Protein AF-A0A0P9DVA8-F1 (afdb_monomer_lite)

Structure (mmCIF, N/CA/C/O backbone):
data_AF-A0A0P9DVA8-F1
#
_entry.id   AF-A0A0P9DVA8-F1
#
loop_
_atom_site.group_PDB
_atom_site.id
_atom_site.type_symbol
_atom_site.label_atom_id
_atom_site.label_alt_id
_atom_site.label_comp_id
_atom_site.label_asym_id
_atom_site.label_entity_id
_atom_site.label_seq_id
_atom_site.pdbx_PDB_ins_code
_atom_site.Cartn_x
_atom_site.Cartn_y
_atom_site.Cartn_z
_atom_site.occupancy
_atom_site.B_iso_or_equiv
_atom_site.auth_seq_id
_atom_site.auth_comp_id
_atom_site.auth_asym_id
_atom_site.auth_atom_id
_atom_site.pdbx_PDB_model_num
ATOM 1 N N . MET A 1 1 ? 4.012 13.911 1.857 1.00 60.50 1 MET A N 1
ATOM 2 C CA . MET A 1 1 ? 4.437 12.685 1.147 1.00 60.50 1 MET A CA 1
ATOM 3 C C . MET A 1 1 ? 4.856 11.565 2.103 1.00 60.50 1 MET A C 1
ATOM 5 O O . MET A 1 1 ? 4.255 10.503 2.041 1.00 60.50 1 MET A O 1
ATOM 9 N N . ASN A 1 2 ? 5.789 11.801 3.038 1.00 77.44 2 ASN A N 1
ATOM 10 C CA . ASN A 1 2 ? 6.373 10.751 3.903 1.00 77.44 2 ASN A CA 1
ATOM 11 C C . ASN A 1 2 ? 5.354 9.892 4.672 1.00 77.44 2 ASN A C 1
ATOM 13 O O . ASN A 1 2 ? 5.488 8.675 4.714 1.00 77.44 2 ASN A O 1
ATOM 17 N N . ARG A 1 3 ? 4.280 10.499 5.199 1.00 85.12 3 ARG A N 1
ATOM 18 C CA . ARG A 1 3 ? 3.249 9.760 5.950 1.00 85.12 3 ARG A CA 1
ATOM 19 C C . ARG A 1 3 ? 2.525 8.708 5.107 1.00 85.12 3 ARG A C 1
ATOM 21 O O . ARG A 1 3 ? 2.183 7.664 5.635 1.00 85.12 3 ARG A O 1
ATOM 28 N N . ILE A 1 4 ? 2.309 8.962 3.814 1.00 84.75 4 ILE A N 1
ATOM 29 C CA . ILE A 1 4 ? 1.614 8.017 2.925 1.00 84.75 4 ILE A CA 1
ATOM 30 C C . ILE A 1 4 ? 2.487 6.777 2.706 1.00 84.75 4 ILE A C 1
ATOM 32 O O . ILE A 1 4 ? 1.985 5.660 2.776 1.00 84.75 4 ILE A O 1
ATOM 36 N N . VAL A 1 5 ? 3.797 6.971 2.524 1.00 85.94 5 VAL A N 1
ATOM 37 C CA . VAL A 1 5 ? 4.769 5.871 2.431 1.00 85.94 5 VAL A CA 1
ATOM 38 C C . VAL A 1 5 ? 4.744 5.043 3.714 1.00 85.94 5 VAL A C 1
ATOM 40 O O . VAL A 1 5 ? 4.551 3.830 3.662 1.00 85.94 5 VAL A O 1
ATOM 43 N N . ASP A 1 6 ? 4.817 5.702 4.869 1.00 89.00 6 ASP A N 1
ATOM 44 C CA . ASP A 1 6 ? 4.745 5.052 6.179 1.00 89.00 6 ASP A CA 1
ATOM 45 C C . ASP A 1 6 ? 3.451 4.257 6.402 1.00 89.00 6 ASP A C 1
ATOM 47 O O . ASP A 1 6 ? 3.49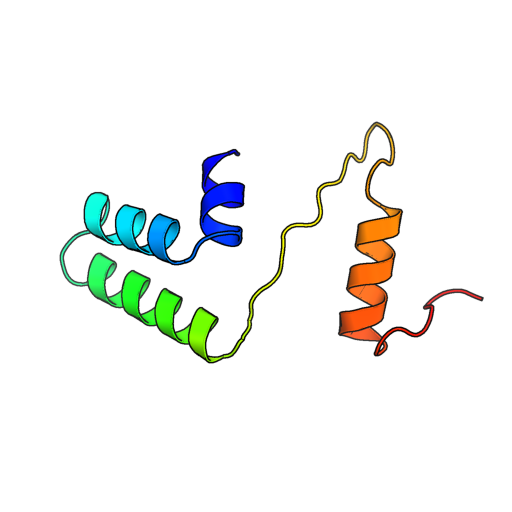0 3.140 6.914 1.00 89.00 6 ASP A O 1
ATOM 51 N N . TRP A 1 7 ? 2.304 4.821 6.021 1.00 89.69 7 TRP A N 1
ATOM 52 C CA . TRP A 1 7 ? 1.000 4.168 6.134 1.00 89.69 7 TRP A CA 1
ATOM 53 C C . TRP A 1 7 ? 0.857 2.977 5.190 1.00 89.69 7 TRP A C 1
ATOM 55 O O . TRP A 1 7 ? 0.276 1.966 5.577 1.00 89.69 7 TRP A O 1
ATOM 65 N N . SER A 1 8 ? 1.404 3.084 3.974 1.00 83.88 8 SER A N 1
ATOM 66 C CA . SER A 1 8 ? 1.401 1.992 2.996 1.00 83.88 8 SER A CA 1
ATOM 67 C C . SER A 1 8 ? 2.290 0.821 3.422 1.00 83.88 8 SER A C 1
ATOM 69 O O . SER A 1 8 ? 1.970 -0.330 3.141 1.00 83.88 8 SER A O 1
ATOM 71 N N . ALA A 1 9 ? 3.385 1.105 4.134 1.00 84.81 9 ALA A N 1
ATOM 72 C CA . ALA A 1 9 ? 4.337 0.098 4.590 1.00 84.81 9 ALA A CA 1
ATOM 73 C C . ALA A 1 9 ? 3.964 -0.514 5.950 1.00 84.81 9 ALA A C 1
ATOM 75 O O . ALA A 1 9 ? 4.383 -1.630 6.255 1.00 84.81 9 ALA A O 1
ATOM 76 N N . ASN A 1 10 ? 3.211 0.206 6.792 1.00 88.62 10 ASN A N 1
ATOM 77 C CA . ASN A 1 10 ? 2.889 -0.236 8.145 1.00 88.62 10 ASN A CA 1
ATOM 78 C C . ASN A 1 10 ? 1.425 0.069 8.540 1.00 88.62 10 ASN A C 1
ATOM 80 O O . ASN A 1 10 ? 1.132 1.203 8.940 1.00 88.62 10 ASN A O 1
ATOM 84 N N . PRO A 1 11 ? 0.527 -0.942 8.553 1.00 88.81 11 PRO A N 1
ATOM 85 C CA . PRO A 1 11 ? -0.862 -0.802 9.013 1.00 88.81 11 PRO A CA 1
ATOM 86 C C . PRO A 1 11 ? -1.015 -0.086 10.350 1.00 88.81 11 PRO A C 1
ATOM 88 O O . PRO A 1 11 ? -1.891 0.761 10.500 1.00 88.81 11 PRO A O 1
ATOM 91 N N . LYS A 1 12 ? -0.132 -0.378 11.312 1.00 93.25 12 LYS A N 1
ATOM 92 C CA . LYS A 1 12 ? -0.216 0.186 12.664 1.00 93.25 12 LYS A CA 1
ATOM 93 C C . LYS A 1 12 ? 0.035 1.692 12.671 1.00 93.25 12 LYS A C 1
ATOM 95 O O . LYS A 1 12 ? -0.540 2.402 13.488 1.00 93.25 12 LYS A O 1
ATOM 100 N N . LYS A 1 13 ? 0.864 2.204 11.750 1.00 93.81 13 LYS A N 1
ATOM 101 C CA . LYS A 1 13 ? 1.086 3.653 11.604 1.00 93.81 13 LYS A CA 1
ATOM 102 C C . LYS A 1 13 ? -0.153 4.361 11.054 1.00 93.81 13 LYS A C 1
ATOM 104 O O . LYS A 1 13 ? -0.402 5.510 11.417 1.00 93.81 13 LYS A O 1
ATOM 109 N N . LEU A 1 14 ? -0.909 3.702 10.173 1.00 93.38 14 LEU A N 1
ATOM 110 C CA . LEU A 1 14 ? -2.179 4.232 9.676 1.00 93.38 14 LEU A CA 1
ATOM 111 C C . LEU A 1 14 ? -3.256 4.175 10.763 1.00 93.38 14 LEU A C 1
ATOM 113 O O . LEU A 1 14 ? -3.950 5.164 10.974 1.00 93.38 14 LEU A O 1
ATOM 117 N N . GLU A 1 15 ? -3.341 3.061 11.491 1.00 95.31 15 GLU A N 1
ATOM 118 C CA . GLU A 1 15 ? -4.262 2.887 12.618 1.00 95.31 15 GLU A CA 1
ATOM 119 C C . GLU A 1 15 ? -4.059 3.963 13.684 1.00 95.31 15 GLU A C 1
ATOM 121 O O . GLU A 1 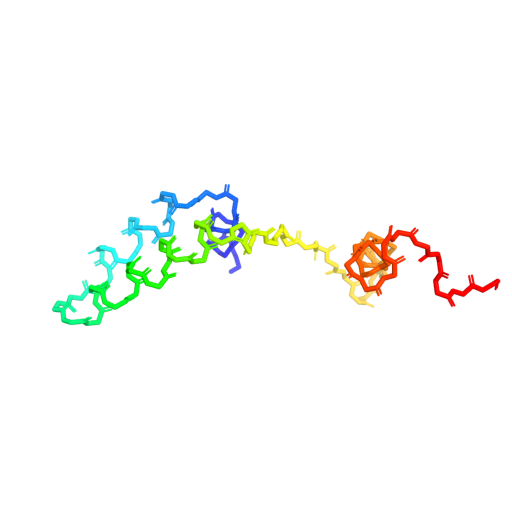15 ? -4.993 4.682 14.021 1.00 95.31 15 GLU A O 1
ATOM 126 N N . ALA A 1 16 ? -2.816 4.159 14.132 1.00 96.69 16 ALA A N 1
ATOM 127 C CA . ALA A 1 16 ? -2.484 5.186 15.113 1.00 96.69 16 ALA A CA 1
ATOM 128 C C . ALA A 1 16 ? -2.881 6.591 14.633 1.00 96.69 16 ALA A C 1
ATOM 130 O O . ALA A 1 16 ? -3.416 7.380 15.404 1.00 96.69 16 ALA A O 1
ATOM 131 N N . ALA A 1 17 ? -2.680 6.897 13.347 1.00 95.81 17 ALA A N 1
ATOM 132 C CA . ALA A 1 17 ? -3.075 8.186 12.784 1.00 95.81 17 ALA A CA 1
ATOM 133 C C . ALA A 1 17 ? -4.602 8.366 12.699 1.00 95.81 17 ALA A C 1
ATOM 135 O O . ALA A 1 17 ? -5.076 9.497 12.799 1.00 95.81 17 ALA A O 1
ATOM 136 N N . ILE A 1 18 ? -5.365 7.285 12.502 1.00 96.50 18 ILE A N 1
ATOM 137 C CA . ILE A 1 18 ? -6.835 7.299 12.549 1.00 96.50 18 ILE A CA 1
ATOM 138 C C . ILE A 1 18 ? -7.304 7.578 13.979 1.00 96.50 18 ILE A C 1
ATOM 140 O O . ILE A 1 18 ? -8.144 8.456 14.175 1.00 96.50 18 ILE A O 1
ATOM 144 N N . GLU A 1 19 ? -6.733 6.878 14.960 1.00 97.50 19 GLU A N 1
ATOM 145 C CA . GLU A 1 19 ? -7.070 7.039 16.378 1.00 97.50 19 GLU A CA 1
ATOM 146 C C . GLU A 1 19 ? -6.707 8.433 16.914 1.00 97.50 19 GLU A C 1
ATOM 148 O O . GLU A 1 19 ? -7.472 9.014 17.677 1.00 97.50 19 GLU A O 1
ATOM 153 N N . GLU A 1 20 ? -5.578 9.001 16.482 1.00 97.31 20 GLU A N 1
ATOM 154 C CA . GLU A 1 20 ? -5.119 10.334 16.895 1.00 97.31 20 GLU A CA 1
ATOM 155 C C . GLU A 1 20 ? -5.974 11.466 16.301 1.00 97.31 20 GLU A C 1
ATOM 157 O O . GLU A 1 20 ? -6.236 12.471 16.960 1.00 97.31 20 GLU A O 1
ATOM 162 N N . LYS A 1 21 ? -6.384 11.343 15.031 1.00 96.69 21 LYS A N 1
ATOM 163 C CA . LYS A 1 21 ? -6.944 12.475 14.271 1.00 96.69 21 LYS A CA 1
ATOM 164 C C . LYS A 1 21 ? -8.456 12.493 14.163 1.00 96.69 21 LYS A C 1
ATOM 166 O O . LYS A 1 21 ? -9.027 13.544 13.871 1.00 96.69 21 LYS A O 1
ATOM 171 N N . LEU A 1 22 ? -9.100 11.339 14.288 1.00 97.69 22 LEU A N 1
ATOM 172 C CA . LEU A 1 22 ? -10.539 11.209 14.111 1.00 97.69 22 LEU A CA 1
ATOM 173 C C . LEU A 1 22 ? -11.198 10.892 15.446 1.00 97.69 22 LEU A C 1
ATOM 175 O O . LEU A 1 22 ? -10.590 10.354 16.361 1.00 97.69 22 LEU A O 1
ATOM 179 N N . ASN A 1 23 ? -12.484 11.197 15.548 1.00 97.00 23 ASN A N 1
ATOM 180 C CA . ASN A 1 23 ? -13.293 10.875 16.714 1.00 97.00 23 ASN A CA 1
ATOM 181 C C . ASN A 1 23 ? -14.684 10.384 16.289 1.00 97.00 23 ASN A C 1
ATOM 183 O O . 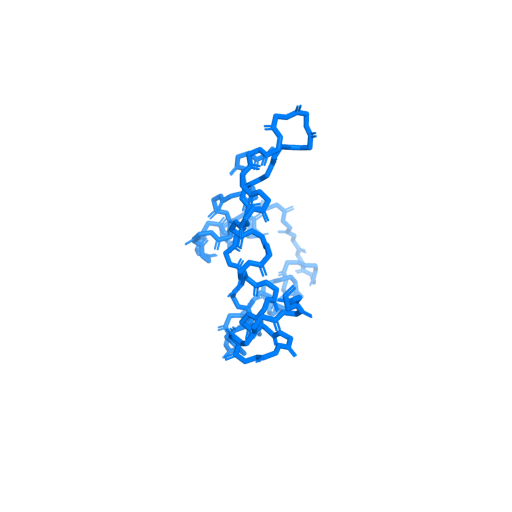ASN A 1 23 ? -15.035 10.390 15.101 1.00 97.00 23 ASN A O 1
ATOM 187 N N . GLY A 1 24 ? -15.445 9.897 17.273 1.00 97.38 24 GLY A N 1
ATOM 188 C CA . GLY A 1 24 ? -16.808 9.402 17.084 1.00 97.38 24 GLY A CA 1
ATOM 189 C C . GLY A 1 24 ? -16.931 8.378 15.952 1.00 97.38 24 GLY A C 1
ATOM 190 O O . GLY A 1 24 ? -16.059 7.531 15.749 1.00 97.38 24 GLY A O 1
ATOM 191 N N . THR A 1 25 ? -18.013 8.484 15.184 1.00 97.75 25 THR A N 1
ATOM 192 C CA . THR A 1 25 ? -18.343 7.557 14.092 1.00 97.75 25 THR A CA 1
ATOM 193 C C . THR A 1 25 ? -17.328 7.581 12.951 1.00 97.75 25 THR A C 1
ATOM 195 O O . THR A 1 25 ? -17.079 6.546 12.340 1.00 97.75 25 THR A O 1
ATOM 198 N N . ARG A 1 26 ? -16.697 8.732 12.670 1.00 97.50 26 ARG A N 1
ATOM 199 C CA . ARG A 1 26 ? -15.689 8.833 11.598 1.00 97.50 26 ARG A CA 1
ATOM 200 C C . ARG A 1 26 ? -14.468 7.975 11.908 1.00 97.50 26 ARG A C 1
ATOM 202 O O . ARG A 1 26 ? -13.990 7.273 11.027 1.00 97.50 26 ARG A O 1
ATOM 209 N N . ARG A 1 27 ? -14.011 7.987 13.166 1.00 98.00 27 ARG A N 1
ATOM 210 C CA . ARG A 1 27 ? -12.906 7.137 13.631 1.00 98.00 27 ARG A CA 1
ATOM 211 C C . ARG A 1 27 ? -13.231 5.657 13.450 1.00 98.00 27 ARG A C 1
ATOM 213 O O . ARG A 1 27 ? -12.438 4.937 12.856 1.00 98.00 27 ARG A O 1
ATOM 220 N N . LEU A 1 28 ? -14.413 5.238 13.911 1.00 98.00 28 LEU A N 1
ATOM 221 C CA . LEU A 1 28 ? -14.867 3.847 13.815 1.00 98.00 28 LEU A CA 1
ATOM 222 C C . LEU A 1 28 ? -14.934 3.380 12.356 1.00 98.00 28 LEU A C 1
ATOM 224 O O . LEU A 1 28 ? -14.298 2.392 12.007 1.00 98.00 28 LEU A O 1
ATOM 228 N N . LEU A 1 29 ? -15.605 4.147 11.489 1.00 97.94 29 LEU A N 1
ATOM 229 C CA . LEU A 1 29 ? -15.701 3.837 10.060 1.00 97.94 29 LEU A CA 1
ATOM 230 C C . LEU A 1 29 ? -14.326 3.739 9.393 1.00 97.94 29 LEU A C 1
ATOM 232 O O . LEU A 1 29 ? -14.055 2.771 8.689 1.00 97.94 29 LEU A O 1
ATOM 236 N N . SER A 1 30 ? -13.442 4.718 9.609 1.00 97.06 30 SER A N 1
ATOM 237 C CA . SER A 1 30 ? -12.109 4.704 8.999 1.00 97.06 30 SER A CA 1
ATOM 238 C C . SER A 1 30 ? -11.257 3.526 9.475 1.00 97.06 30 SER A C 1
ATOM 240 O O . SER A 1 30 ? -10.567 2.915 8.659 1.00 97.06 30 SER A O 1
ATOM 242 N N . ARG A 1 31 ? -11.322 3.179 10.766 1.00 96.38 31 ARG A N 1
ATOM 243 C CA . ARG A 1 31 ? -10.618 2.018 11.326 1.00 96.38 31 ARG A CA 1
ATOM 244 C C . ARG A 1 31 ? -11.139 0.711 10.731 1.00 96.38 31 ARG A C 1
ATOM 246 O O . ARG A 1 31 ? -10.349 -0.125 10.301 1.00 96.38 31 ARG A O 1
ATOM 253 N N . ASP A 1 32 ? -12.455 0.549 10.655 1.00 96.81 32 ASP A N 1
ATOM 254 C CA . ASP A 1 32 ? -13.062 -0.687 10.163 1.00 96.81 32 ASP A CA 1
ATOM 255 C C . ASP A 1 32 ? -12.797 -0.878 8.660 1.00 96.81 32 ASP A C 1
ATOM 257 O O . ASP A 1 32 ? -12.418 -1.971 8.234 1.00 96.81 32 ASP A O 1
ATOM 261 N N . VAL A 1 33 ? -12.878 0.195 7.861 1.00 95.06 33 VAL A N 1
ATOM 262 C CA . VAL A 1 33 ? -12.476 0.178 6.442 1.00 95.06 33 VAL A CA 1
ATOM 263 C C . VAL A 1 33 ? -11.006 -0.209 6.295 1.00 95.06 33 VAL A C 1
ATOM 265 O O . VAL A 1 33 ? -10.678 -1.054 5.461 1.00 95.06 33 VAL A O 1
ATOM 268 N N . MET A 1 34 ? -10.121 0.359 7.121 1.00 93.50 34 MET A N 1
ATOM 269 C CA . MET A 1 34 ? -8.705 -0.005 7.118 1.00 93.50 34 MET A CA 1
ATOM 270 C C . MET A 1 34 ? -8.530 -1.507 7.383 1.00 93.50 34 MET A C 1
ATOM 272 O O . MET A 1 34 ? -7.898 -2.196 6.580 1.00 93.50 34 MET A O 1
ATOM 276 N N . HIS A 1 35 ? -9.148 -2.054 8.433 1.00 93.94 35 HIS A N 1
ATOM 277 C CA . HIS A 1 35 ? -9.062 -3.488 8.722 1.00 93.94 35 HIS A CA 1
ATOM 278 C C . HIS A 1 35 ? -9.612 -4.362 7.587 1.00 93.94 35 HIS A C 1
ATOM 280 O O . HIS A 1 35 ? -9.018 -5.400 7.289 1.00 93.94 35 HIS A O 1
ATOM 286 N N . ILE A 1 36 ? -10.705 -3.956 6.931 1.00 94.62 36 ILE A N 1
ATOM 287 C CA . ILE A 1 36 ? -11.266 -4.677 5.779 1.00 94.62 36 ILE A CA 1
ATOM 288 C C . ILE A 1 36 ? -10.249 -4.735 4.634 1.00 94.62 36 ILE A C 1
ATOM 290 O O . ILE A 1 36 ? -9.957 -5.826 4.148 1.00 94.62 36 ILE A O 1
ATOM 294 N N . ILE A 1 37 ? -9.646 -3.604 4.255 1.00 90.06 37 ILE A N 1
ATOM 295 C CA . ILE A 1 37 ? -8.614 -3.541 3.203 1.00 90.06 37 ILE A CA 1
ATOM 296 C C . ILE A 1 37 ? -7.449 -4.492 3.525 1.00 90.06 37 ILE A C 1
ATOM 298 O O . ILE A 1 37 ? -7.010 -5.261 2.666 1.00 90.06 37 ILE A O 1
ATOM 302 N N . TYR A 1 38 ? -6.986 -4.507 4.781 1.00 87.94 38 TYR A N 1
ATOM 303 C CA . TYR A 1 38 ? -5.889 -5.381 5.208 1.00 87.94 38 TYR A CA 1
ATOM 304 C C . TYR A 1 38 ? -6.243 -6.871 5.198 1.00 87.94 38 TYR A C 1
ATOM 306 O O . TYR A 1 38 ? -5.396 -7.691 4.816 1.00 87.94 38 TYR A O 1
ATOM 314 N N . ARG A 1 39 ? -7.470 -7.221 5.607 1.00 91.06 39 ARG A N 1
ATOM 315 C CA . ARG A 1 39 ? -7.983 -8.601 5.608 1.00 91.06 39 ARG A CA 1
ATOM 316 C C . ARG A 1 39 ? -8.211 -9.139 4.202 1.00 91.06 39 ARG A C 1
ATOM 318 O O . ARG A 1 39 ? -7.940 -10.309 3.968 1.00 91.06 39 ARG A O 1
ATOM 325 N N . LEU A 1 40 ? -8.659 -8.290 3.279 1.00 91.25 40 LEU A N 1
ATOM 326 C CA . LEU A 1 40 ? -8.845 -8.647 1.870 1.00 91.25 40 LEU A CA 1
ATOM 327 C C . LEU A 1 40 ? -7.521 -8.787 1.104 1.00 91.25 40 LEU A C 1
ATOM 329 O O . LEU A 1 40 ? -7.529 -9.153 -0.064 1.00 91.25 40 LEU A O 1
ATOM 333 N N . GLY A 1 41 ? -6.379 -8.483 1.732 1.00 85.06 41 GLY A N 1
ATOM 334 C CA . GLY A 1 41 ? -5.080 -8.564 1.065 1.00 85.06 41 GLY A CA 1
ATOM 335 C C . GLY A 1 41 ? -4.896 -7.512 -0.030 1.00 85.06 41 GLY A C 1
ATOM 336 O O . GLY A 1 41 ? -3.982 -7.646 -0.836 1.00 85.06 41 GLY A O 1
ATOM 337 N N . LEU A 1 42 ? -5.707 -6.445 -0.031 1.00 81.44 42 LEU A N 1
ATOM 338 C CA . LEU A 1 42 ? -5.623 -5.310 -0.959 1.00 81.44 42 LEU A CA 1
ATOM 339 C C . LEU A 1 42 ? -4.444 -4.394 -0.589 1.00 81.44 42 LEU A C 1
ATOM 341 O O . LEU A 1 42 ? -4.595 -3.200 -0.331 1.00 81.44 42 LEU A O 1
ATOM 345 N N . ARG A 1 43 ? -3.256 -4.991 -0.477 1.00 73.69 43 AR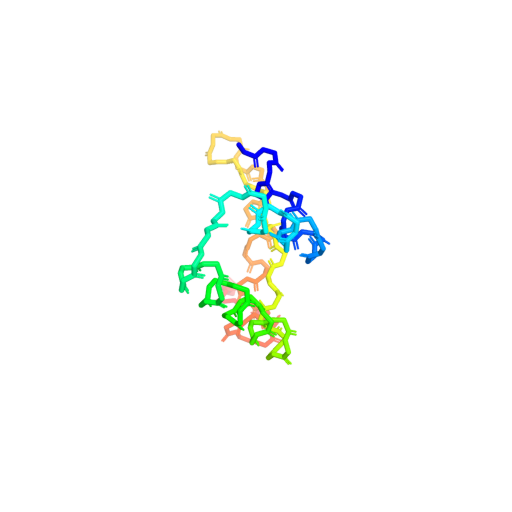G A N 1
ATOM 346 C CA . ARG A 1 43 ? -2.011 -4.338 -0.086 1.00 73.69 43 ARG A CA 1
ATOM 347 C C . ARG A 1 43 ? -1.231 -4.040 -1.350 1.00 73.69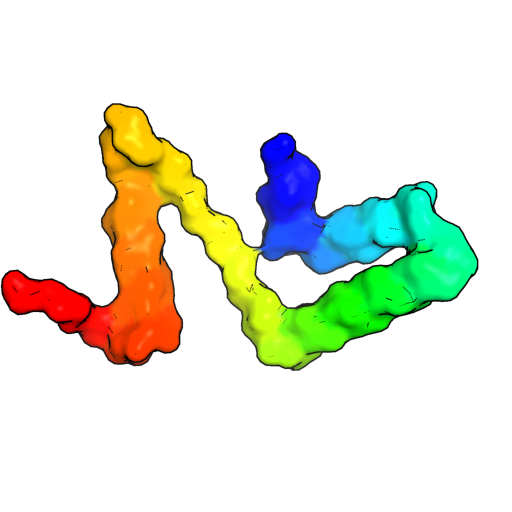 43 ARG A C 1
ATOM 349 O O . ARG A 1 43 ? -0.606 -4.927 -1.923 1.00 73.69 43 ARG A O 1
ATOM 356 N N . PHE A 1 44 ? -1.253 -2.783 -1.761 1.00 70.00 44 PHE A N 1
ATOM 357 C CA . PHE A 1 44 ? -0.439 -2.318 -2.873 1.00 70.00 44 PHE A CA 1
ATOM 358 C C . PHE A 1 44 ? 0.721 -1.517 -2.303 1.00 70.00 44 PHE A C 1
ATOM 360 O O . PHE A 1 44 ? 0.523 -0.470 -1.684 1.00 70.00 44 PHE A O 1
ATOM 367 N N . LEU A 1 45 ? 1.936 -2.034 -2.479 1.00 75.75 45 LEU A N 1
ATOM 368 C CA . LEU A 1 45 ? 3.126 -1.236 -2.223 1.00 75.75 45 LEU A CA 1
ATOM 369 C C . LEU A 1 45 ? 3.147 -0.083 -3.224 1.00 75.75 45 LEU A C 1
ATOM 371 O O . LEU A 1 45 ? 2.854 -0.264 -4.407 1.00 75.75 45 LEU A O 1
ATOM 375 N N . LEU A 1 46 ? 3.485 1.108 -2.741 1.00 87.69 46 LEU A N 1
ATOM 376 C CA . LEU A 1 46 ? 3.652 2.261 -3.614 1.00 87.69 46 LEU A CA 1
ATOM 377 C C . LEU A 1 46 ? 4.834 2.020 -4.553 1.00 87.69 46 LEU A C 1
ATOM 379 O O . LEU A 1 46 ? 5.910 1.620 -4.109 1.00 87.69 46 LEU A O 1
ATOM 383 N N . VAL A 1 47 ? 4.642 2.316 -5.839 1.00 90.69 47 VAL A N 1
ATOM 384 C CA . VAL A 1 47 ? 5.724 2.315 -6.825 1.00 90.69 47 VAL A CA 1
ATOM 385 C C . VAL A 1 47 ? 6.234 3.750 -6.978 1.00 90.69 47 VAL A C 1
ATOM 387 O O . VAL A 1 47 ? 5.496 4.598 -7.485 1.00 90.69 47 VAL A O 1
ATOM 390 N N . PRO A 1 48 ? 7.458 4.069 -6.522 1.00 91.12 48 PRO A N 1
ATOM 391 C CA . PRO A 1 48 ? 8.013 5.404 -6.689 1.00 91.12 48 PRO A CA 1
ATOM 392 C C . PRO A 1 48 ? 8.353 5.636 -8.162 1.00 91.12 48 PRO A C 1
ATOM 394 O O . PRO A 1 48 ? 9.042 4.819 -8.771 1.00 91.12 48 PRO A O 1
ATOM 397 N N . VAL A 1 49 ? 7.882 6.751 -8.721 1.00 95.25 49 VAL A N 1
ATOM 398 C CA . VAL A 1 49 ? 8.151 7.135 -10.111 1.00 95.25 49 VAL A CA 1
ATOM 399 C C . VAL A 1 49 ? 8.472 8.620 -10.230 1.00 95.25 49 VAL A C 1
ATOM 401 O O . VAL A 1 49 ? 7.992 9.436 -9.441 1.00 95.25 49 VAL A O 1
ATOM 404 N N . SER A 1 50 ? 9.245 8.976 -11.251 1.00 95.56 50 SER A N 1
ATOM 405 C CA . SER A 1 50 ? 9.493 10.357 -11.658 1.00 95.56 50 SER A CA 1
ATOM 406 C C . SER A 1 50 ? 9.266 10.485 -13.157 1.00 95.56 50 SER A C 1
ATOM 408 O O . SER A 1 50 ? 10.029 9.954 -13.957 1.00 95.56 50 SER A O 1
ATOM 410 N N . ALA A 1 51 ? 8.239 11.235 -13.553 1.00 94.88 51 ALA A N 1
ATOM 411 C CA . ALA A 1 51 ? 7.976 11.514 -14.966 1.00 94.88 51 ALA A CA 1
ATOM 412 C C . ALA A 1 51 ? 9.041 12.430 -15.601 1.00 94.88 51 ALA A C 1
ATOM 414 O O . ALA A 1 51 ? 9.185 12.457 -16.815 1.00 94.88 51 ALA A O 1
ATOM 415 N N . LYS A 1 52 ? 9.798 13.184 -14.790 1.00 97.62 52 LYS A N 1
ATOM 416 C CA . LYS A 1 52 ? 10.856 14.081 -15.282 1.00 97.62 52 LYS A CA 1
ATOM 417 C C . LYS A 1 52 ? 12.123 13.317 -15.668 1.00 97.62 52 LYS A C 1
ATOM 419 O O . LYS A 1 52 ? 12.782 13.682 -16.633 1.00 97.62 52 LYS A O 1
ATOM 424 N N . THR A 1 53 ? 12.479 12.302 -14.882 1.00 97.38 53 THR A N 1
ATOM 425 C CA . THR A 1 53 ? 13.704 11.497 -15.059 1.00 97.38 53 THR A CA 1
ATOM 426 C C . THR A 1 53 ? 13.419 10.107 -15.628 1.00 97.38 53 THR A C 1
ATOM 428 O O . THR A 1 53 ? 14.351 9.360 -15.896 1.00 97.38 53 THR A O 1
ATOM 431 N N . ASN A 1 54 ? 12.143 9.755 -15.821 1.00 95.50 54 ASN A N 1
ATOM 432 C CA . ASN A 1 54 ? 11.646 8.421 -16.179 1.00 95.50 54 ASN A CA 1
ATOM 433 C C . ASN A 1 54 ? 11.992 7.307 -15.173 1.00 95.50 54 ASN A C 1
ATOM 435 O O . ASN A 1 54 ? 11.769 6.124 -15.442 1.00 95.50 54 ASN A O 1
ATOM 439 N N . GLU A 1 55 ? 12.495 7.662 -13.991 1.00 97.81 55 GLU A N 1
ATOM 440 C CA . GLU A 1 55 ? 12.841 6.695 -12.954 1.00 97.81 55 GLU A CA 1
ATOM 441 C C . GLU A 1 55 ? 11.593 5.972 -12.443 1.00 97.81 55 GLU A C 1
ATOM 443 O O . GLU A 1 55 ? 10.525 6.563 -12.270 1.00 97.81 55 GLU A O 1
ATOM 448 N N . GLY A 1 56 ? 11.733 4.668 -12.202 1.00 95.00 56 GLY A N 1
ATOM 449 C CA . GLY A 1 56 ? 10.677 3.829 -11.638 1.00 95.00 56 GLY A CA 1
ATOM 450 C C . GLY A 1 56 ? 9.559 3.423 -12.605 1.00 95.00 56 GLY A C 1
ATOM 451 O O . GLY A 1 56 ? 8.776 2.541 -12.258 1.00 95.00 56 GLY A O 1
ATOM 452 N N . LEU A 1 57 ? 9.494 3.973 -13.825 1.00 95.50 57 LEU A N 1
ATOM 453 C CA . LEU A 1 57 ? 8.443 3.624 -14.794 1.00 95.50 57 LEU A CA 1
ATOM 454 C C . LEU A 1 57 ? 8.496 2.152 -15.236 1.00 95.50 57 LEU A C 1
ATOM 456 O O . LEU A 1 57 ? 7.450 1.539 -15.431 1.00 95.50 57 LEU A O 1
ATOM 460 N N . ILE A 1 58 ? 9.687 1.547 -15.302 1.00 94.50 58 ILE A N 1
ATOM 461 C CA . ILE A 1 58 ? 9.836 0.103 -15.560 1.00 94.50 58 ILE A CA 1
ATOM 462 C C . ILE A 1 58 ? 9.225 -0.719 -14.414 1.00 94.50 58 ILE A C 1
ATOM 464 O O . ILE A 1 58 ? 8.496 -1.678 -14.660 1.00 94.50 58 ILE A O 1
ATOM 468 N N . ASN A 1 59 ? 9.462 -0.319 -13.159 1.00 93.81 59 ASN A N 1
ATOM 469 C CA . ASN A 1 59 ? 8.876 -0.987 -11.992 1.00 93.81 59 ASN A CA 1
ATOM 470 C C . ASN A 1 59 ? 7.349 -0.860 -11.990 1.00 93.81 59 ASN A C 1
ATOM 472 O O . ASN A 1 59 ? 6.657 -1.814 -11.637 1.00 93.81 59 ASN A O 1
ATOM 476 N N . LEU A 1 60 ? 6.830 0.299 -12.410 1.00 93.56 60 LEU A N 1
ATOM 477 C CA . LEU A 1 60 ? 5.396 0.525 -12.566 1.00 93.56 60 LEU A CA 1
ATOM 478 C C . LEU A 1 60 ? 4.811 -0.385 -13.650 1.00 93.56 60 LEU A C 1
ATOM 480 O O . LEU A 1 60 ? 3.817 -1.054 -13.388 1.00 93.56 60 LEU A O 1
ATOM 484 N N . SER A 1 61 ? 5.452 -0.469 -14.819 1.00 92.56 61 SER A N 1
ATOM 485 C CA . SER A 1 61 ? 5.033 -1.364 -15.907 1.00 92.56 61 SER A CA 1
ATOM 486 C C . SER A 1 61 ? 4.972 -2.819 -15.443 1.00 92.56 61 SER A C 1
ATOM 488 O O . SER A 1 61 ? 3.936 -3.462 -15.568 1.00 92.56 61 SER A O 1
ATOM 490 N N . ALA A 1 62 ? 6.034 -3.312 -14.803 1.00 91.69 62 ALA A N 1
ATOM 491 C CA . ALA A 1 62 ? 6.083 -4.682 -14.295 1.00 91.69 62 ALA A CA 1
ATOM 492 C C . ALA A 1 62 ? 5.032 -4.951 -13.200 1.00 91.69 62 ALA A C 1
ATOM 494 O O . ALA A 1 62 ? 4.521 -6.065 -13.074 1.00 91.69 62 ALA A O 1
ATOM 495 N N . ALA A 1 63 ? 4.707 -3.954 -12.369 1.00 91.19 63 ALA A N 1
ATOM 496 C CA . ALA A 1 63 ? 3.629 -4.077 -11.389 1.00 91.19 63 ALA A CA 1
ATOM 497 C C . ALA A 1 63 ? 2.256 -4.186 -12.072 1.00 91.19 63 ALA A C 1
ATOM 499 O O . ALA A 1 63 ? 1.446 -5.021 -11.670 1.00 91.19 63 ALA A O 1
ATOM 500 N N . LEU A 1 64 ? 2.013 -3.395 -13.120 1.00 90.94 64 LEU A N 1
ATOM 501 C CA . LEU A 1 64 ? 0.780 -3.455 -13.906 1.00 90.94 64 LEU A CA 1
ATOM 502 C C . LEU A 1 64 ? 0.644 -4.788 -14.649 1.00 90.94 64 LEU A C 1
ATOM 504 O O . LEU A 1 64 ? -0.419 -5.393 -14.582 1.00 90.94 64 LEU A O 1
ATOM 508 N N . GLU A 1 65 ? 1.711 -5.289 -15.274 1.00 92.69 65 GLU A N 1
ATOM 509 C CA . GLU A 1 65 ? 1.745 -6.607 -15.935 1.00 92.69 65 GLU A CA 1
ATOM 510 C C . GLU A 1 65 ? 1.359 -7.736 -14.975 1.00 92.69 65 GLU A C 1
ATOM 512 O O . GLU A 1 65 ? 0.515 -8.571 -15.296 1.00 92.69 65 GLU A O 1
ATOM 517 N N . ARG A 1 66 ? 1.888 -7.726 -13.744 1.00 88.00 66 ARG A N 1
ATOM 518 C CA . ARG A 1 66 ? 1.511 -8.710 -12.714 1.00 88.00 66 ARG A CA 1
ATOM 519 C C . ARG A 1 66 ? 0.033 -8.654 -12.342 1.00 88.00 66 ARG A C 1
ATOM 521 O O . ARG A 1 66 ? -0.577 -9.700 -12.151 1.00 88.00 66 ARG A O 1
ATOM 528 N N . ILE A 1 67 ? -0.524 -7.452 -12.206 1.00 86.94 67 ILE A N 1
ATOM 529 C CA . ILE A 1 67 ? -1.908 -7.260 -11.753 1.00 86.94 67 ILE A CA 1
ATOM 530 C C . ILE A 1 67 ? -2.905 -7.572 -12.870 1.00 86.94 67 ILE A C 1
ATOM 532 O O . ILE A 1 67 ? -3.934 -8.192 -12.620 1.00 86.94 67 ILE A O 1
ATOM 536 N N . LEU A 1 68 ? -2.618 -7.117 -14.086 1.00 88.75 68 LEU A N 1
ATOM 537 C CA . LEU A 1 68 ? -3.579 -7.088 -15.185 1.00 88.75 68 LEU A CA 1
ATOM 538 C C . LEU A 1 68 ? -3.405 -8.253 -16.172 1.00 88.75 68 LEU A C 1
ATOM 540 O O . LEU A 1 68 ? -4.380 -8.642 -16.805 1.00 88.75 68 LEU A O 1
ATOM 544 N N . ALA A 1 69 ? -2.198 -8.814 -16.292 1.00 90.75 69 ALA A N 1
ATOM 545 C CA . ALA A 1 69 ? -1.864 -9.889 -17.233 1.00 90.75 69 ALA A CA 1
ATOM 546 C C . ALA A 1 69 ? -1.218 -11.110 -16.550 1.00 90.75 69 ALA A C 1
ATOM 548 O O . ALA A 1 69 ? -0.580 -11.930 -17.202 1.00 90.75 69 ALA A O 1
ATOM 549 N N . GLY A 1 70 ? -1.313 -11.225 -15.220 1.00 85.94 70 GLY A N 1
ATOM 550 C CA . GLY A 1 70 ? -0.705 -12.336 -14.476 1.00 85.94 70 GLY A CA 1
ATOM 551 C C . GLY A 1 70 ? 0.828 -12.394 -14.559 1.00 85.94 70 GLY A C 1
ATOM 552 O O . GLY A 1 70 ? 1.420 -13.396 -14.168 1.00 85.94 70 GLY A O 1
ATOM 553 N N . GLY A 1 71 ? 1.477 -11.324 -15.031 1.00 82.44 71 GLY A N 1
ATOM 554 C CA . GLY A 1 71 ? 2.928 -11.226 -15.204 1.00 82.44 71 GLY A CA 1
ATOM 555 C C . GLY A 1 71 ? 3.410 -11.349 -16.648 1.00 82.44 71 GLY A C 1
ATOM 556 O O . GLY A 1 71 ? 4.617 -11.261 -16.872 1.00 82.44 71 GLY A O 1
ATOM 557 N N . GLU A 1 72 ? 2.511 -11.528 -17.616 1.00 86.31 72 GLU A N 1
ATOM 558 C CA . GLU A 1 72 ? 2.863 -11.482 -19.035 1.00 86.31 72 GLU A CA 1
ATOM 559 C C . GLU A 1 72 ? 3.076 -10.042 -19.516 1.00 86.31 72 GLU A C 1
ATOM 561 O O . GLU A 1 72 ? 2.441 -9.100 -19.035 1.00 86.31 72 GLU A O 1
ATOM 566 N N . LYS A 1 73 ? 3.988 -9.871 -20.479 1.00 79.62 73 LYS A N 1
ATOM 567 C CA . LYS A 1 73 ? 4.256 -8.561 -21.074 1.00 79.62 73 LYS A CA 1
ATOM 568 C C . LYS A 1 73 ? 3.089 -8.109 -21.938 1.00 79.62 73 LYS A C 1
ATOM 570 O O . LYS A 1 73 ? 2.584 -8.871 -22.755 1.00 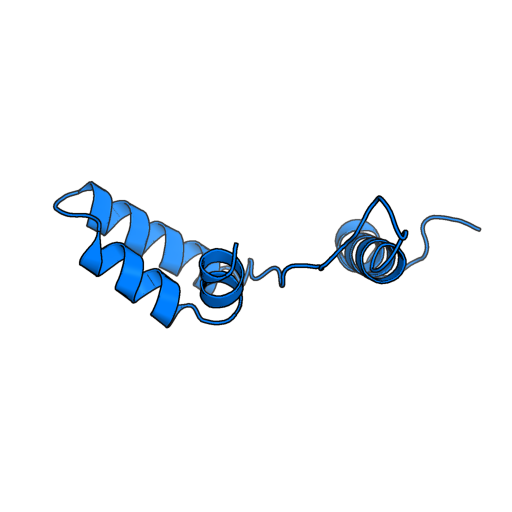79.62 73 LYS A O 1
ATOM 575 N N . PHE A 1 74 ? 2.744 -6.829 -21.825 1.00 70.44 74 PHE A N 1
ATOM 576 C CA . PHE A 1 74 ? 1.731 -6.216 -22.689 1.00 70.44 74 PHE A CA 1
ATOM 577 C C . PHE A 1 74 ? 2.220 -5.955 -24.114 1.00 70.44 74 PHE A C 1
ATOM 579 O O . PHE A 1 74 ? 1.423 -5.925 -25.048 1.00 70.44 74 PHE A O 1
ATOM 586 N N . THR A 1 75 ? 3.520 -5.723 -24.274 1.00 67.12 75 THR A N 1
ATOM 587 C CA . THR A 1 75 ? 4.139 -5.340 -25.544 1.00 67.12 75 THR A CA 1
ATOM 588 C C . THR A 1 75 ? 5.099 -6.422 -26.026 1.00 67.12 75 THR A C 1
ATOM 590 O O . THR A 1 75 ? 5.910 -6.913 -25.234 1.00 67.12 75 THR A O 1
ATOM 593 N N . PHE A 1 76 ? 5.010 -6.740 -27.318 1.00 57.03 76 PHE A N 1
ATOM 594 C CA . PHE A 1 76 ? 5.936 -7.602 -28.056 1.00 57.03 76 PHE A CA 1
ATOM 595 C C . PHE A 1 76 ? 7.222 -6.859 -28.429 1.00 57.03 76 PHE A C 1
ATOM 597 O O . PHE A 1 76 ? 7.125 -5.650 -28.743 1.00 57.03 76 PHE A O 1
#

Foldseek 3Di:
DVLVLVCLVDVVSVLVVLVVPDDDPSSVVSNVVSVVCVVVVVRDRDQDADPVVRPRVVVVQQVCCCVPVVRDHPDD

Sequence (76 aa):
MNRIVDWSANPKKLEAAIEEKLNGTRRLLSRDVMHIIYRLGLRFLLVPVSAKTNEGLINLSAALERILAGGEKFTF

Radius of gyration: 16.25 Å; chains: 1; bounding box: 32×26×45 Å

Secondary structure (DSSP, 8-state):
-HHHHHHHH-HHHHHHHHHHH--HHHHHHHHHHHHHHHHTT---------TTT-TTHHHHHHHHHHHHSTT--S--

pLDDT: mean 89.84, std 8.72, range [57.03, 98.0]